Protein AF-A0A6A6R2A6-F1 (afdb_monomer_lite)

Radius of gyration: 14.44 Å; chains: 1; bounding box: 38×25×39 Å

InterPro domains:
  IPR010730 Heterokaryon incompatibility [PF06985] (29-88)

Secondary structure (DSSP, 8-state):
---------S-TTSSPP------S----EEEE-----S--TTTS--HHHHHHHHH---GGGS-HHHHHHHHHHHHTT-SEEEEGGG---

Sequence (89 aa):
MARSMRCWPRDLHAEPPRLIITSASEKRYAALSHCWGELPAHSTTTVTNFEERLTSIDFDTLPANFRDAIEATRKTGLEYLWIDALCLI

Organism: NCBI:txid390894

pLDDT: mean 71.76, std 14.68, range [32.97, 88.25]

Structure (mmCIF, N/CA/C/O backbone):
data_AF-A0A6A6R2A6-F1
#
_entry.id   AF-A0A6A6R2A6-F1
#
loop_
_atom_site.group_PDB
_atom_site.id
_atom_site.type_symbol
_atom_site.label_atom_id
_atom_site.label_alt_id
_atom_site.label_comp_id
_atom_site.label_asym_id
_atom_site.label_entity_id
_atom_site.label_seq_id
_atom_site.pdbx_PDB_ins_code
_atom_site.Cartn_x
_atom_site.Cartn_y
_atom_site.Cartn_z
_atom_site.occupancy
_atom_site.B_iso_or_equiv
_atom_site.auth_seq_id
_atom_site.auth_comp_id
_atom_site.auth_asym_id
_atom_site.auth_atom_id
_atom_site.pdbx_PDB_model_num
ATOM 1 N N . MET A 1 1 ? -25.545 7.026 28.390 1.00 38.53 1 MET A N 1
ATOM 2 C CA . MET A 1 1 ? -25.096 5.794 27.703 1.00 38.53 1 MET A CA 1
ATOM 3 C C . MET A 1 1 ? -24.473 6.222 26.381 1.00 38.53 1 MET A C 1
ATOM 5 O O . MET A 1 1 ? -25.178 6.767 25.542 1.00 38.53 1 MET A O 1
ATOM 9 N N . ALA A 1 2 ? -23.141 6.187 26.287 1.00 32.97 2 ALA A N 1
ATOM 10 C CA . ALA A 1 2 ? -22.389 6.905 25.259 1.00 32.97 2 ALA A CA 1
ATOM 11 C C . ALA A 1 2 ? -22.455 6.216 23.888 1.00 32.97 2 ALA A C 1
ATOM 13 O O . ALA A 1 2 ? -22.287 5.006 23.761 1.00 32.97 2 ALA A O 1
ATOM 14 N N . ARG A 1 3 ? -22.710 7.049 22.879 1.00 45.84 3 ARG A N 1
ATOM 15 C CA . ARG A 1 3 ? -22.753 6.768 21.445 1.00 45.84 3 ARG A CA 1
ATOM 16 C C . ARG A 1 3 ? -21.420 6.201 20.947 1.00 45.84 3 ARG A C 1
ATOM 18 O O . ARG A 1 3 ? -20.384 6.807 21.187 1.00 45.84 3 ARG A O 1
ATOM 25 N N . SER A 1 4 ? -21.465 5.146 20.141 1.00 35.78 4 SER A N 1
ATOM 26 C CA . SER A 1 4 ? -20.536 4.988 19.014 1.00 35.78 4 SER A CA 1
ATOM 27 C C . SER A 1 4 ? -21.128 4.004 18.009 1.00 35.78 4 SER A C 1
ATOM 29 O O . SER A 1 4 ? -20.707 2.858 17.884 1.00 35.78 4 SER A O 1
ATOM 31 N N . MET A 1 5 ? -22.163 4.454 17.299 1.00 36.25 5 MET A N 1
ATOM 32 C CA . MET A 1 5 ? -22.483 3.872 16.002 1.00 36.25 5 MET A CA 1
ATOM 33 C C . MET A 1 5 ? -21.435 4.451 15.054 1.00 36.25 5 MET A C 1
ATOM 35 O O . MET A 1 5 ? -21.599 5.552 14.532 1.00 36.25 5 MET A O 1
ATOM 39 N N . ARG A 1 6 ? -20.299 3.763 14.904 1.00 42.84 6 ARG A N 1
ATOM 40 C CA . ARG A 1 6 ? -19.419 4.014 13.763 1.00 42.84 6 ARG A CA 1
ATOM 41 C C . ARG A 1 6 ? -20.158 3.495 12.538 1.00 42.84 6 ARG A C 1
ATOM 43 O O . ARG A 1 6 ? -19.976 2.353 12.131 1.00 42.84 6 ARG A O 1
ATOM 50 N N . CYS A 1 7 ? -21.043 4.330 11.996 1.00 35.22 7 CYS A N 1
ATOM 51 C CA . CYS A 1 7 ? -21.438 4.252 10.601 1.00 35.22 7 CYS A CA 1
ATOM 52 C C . CYS A 1 7 ? -20.168 4.527 9.805 1.00 35.22 7 CYS A C 1
ATOM 54 O O . CYS A 1 7 ? -19.873 5.664 9.454 1.00 35.22 7 CYS A O 1
ATOM 56 N N . TRP A 1 8 ? -19.363 3.490 9.614 1.00 43.72 8 TRP A N 1
ATOM 57 C CA . TRP A 1 8 ? -18.393 3.511 8.548 1.00 43.72 8 TRP A CA 1
ATOM 58 C C . TRP A 1 8 ? -19.162 3.795 7.256 1.00 43.72 8 TRP A C 1
ATOM 60 O O . TRP A 1 8 ? -20.204 3.158 7.044 1.00 43.72 8 TRP A O 1
ATOM 70 N N . PRO A 1 9 ? -18.730 4.759 6.424 1.00 47.19 9 PRO A N 1
ATOM 71 C CA . PRO A 1 9 ? -19.254 4.839 5.074 1.00 47.19 9 PRO A CA 1
ATOM 72 C C . PRO A 1 9 ? -19.099 3.442 4.475 1.00 47.19 9 PRO A C 1
ATOM 74 O O . PRO A 1 9 ? -18.044 2.817 4.579 1.00 47.19 9 PRO A O 1
ATOM 77 N N . ARG A 1 10 ? -20.195 2.910 3.933 1.00 50.25 10 ARG A N 1
ATOM 78 C CA . ARG A 1 10 ? -20.267 1.549 3.379 1.00 50.25 10 ARG A CA 1
ATOM 79 C C . ARG A 1 10 ? -19.319 1.369 2.179 1.00 50.25 10 ARG A C 1
ATOM 81 O O . ARG A 1 10 ? -19.141 0.258 1.697 1.00 50.25 10 ARG A O 1
ATOM 88 N N . ASP A 1 11 ? -18.658 2.449 1.779 1.00 51.38 11 ASP A N 1
ATOM 89 C CA . ASP A 1 11 ? -17.755 2.569 0.655 1.00 51.38 11 ASP A CA 1
ATOM 90 C C . ASP A 1 11 ? -16.311 2.802 1.127 1.00 51.38 11 ASP A C 1
ATOM 92 O O . ASP A 1 11 ? -15.681 3.808 0.817 1.00 51.38 11 ASP A O 1
ATOM 96 N N . LEU A 1 12 ? -15.727 1.809 1.804 1.00 53.81 12 LEU A N 1
ATOM 97 C CA . LEU A 1 12 ? -14.260 1.664 1.918 1.00 53.81 12 LEU A CA 1
ATOM 98 C C . LEU A 1 12 ? -13.564 1.583 0.537 1.00 53.81 12 LEU A C 1
ATOM 100 O O . LEU A 1 12 ? -12.338 1.612 0.446 1.00 53.81 12 LEU A O 1
ATOM 104 N N . HIS A 1 13 ? -14.353 1.467 -0.533 1.00 54.88 13 HIS A N 1
ATOM 105 C CA . HIS A 1 13 ? -13.936 1.407 -1.927 1.00 54.88 13 HIS A CA 1
ATOM 106 C C . HIS A 1 13 ? -13.845 2.778 -2.620 1.00 54.88 13 HIS A C 1
ATOM 108 O O . HIS A 1 13 ? -13.323 2.825 -3.728 1.00 54.88 13 HIS A O 1
ATOM 114 N N . ALA A 1 14 ? -14.341 3.868 -2.017 1.00 59.69 14 ALA A N 1
ATOM 115 C CA . ALA A 1 14 ? -14.449 5.156 -2.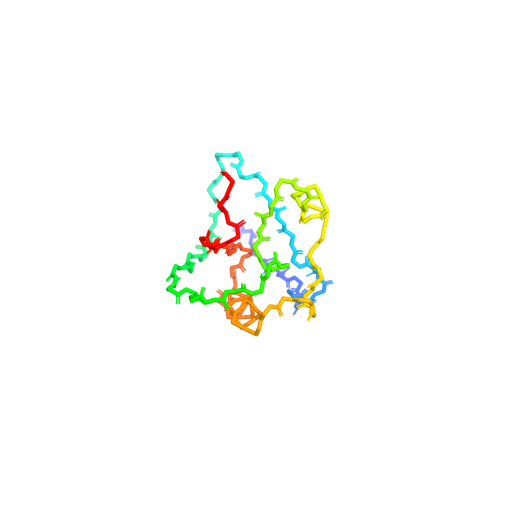713 1.00 59.69 14 ALA A CA 1
ATOM 116 C C . ALA A 1 14 ? -13.143 5.963 -2.752 1.00 59.69 14 ALA A C 1
ATOM 118 O O . ALA A 1 14 ? -12.968 6.785 -3.649 1.00 59.69 14 ALA A O 1
ATOM 119 N N . GLU A 1 15 ? -12.226 5.742 -1.806 1.00 71.25 15 GLU A N 1
ATOM 120 C CA . GLU A 1 15 ? -10.967 6.487 -1.767 1.00 71.25 15 GLU A CA 1
ATOM 121 C C . GLU A 1 15 ? -9.814 5.669 -2.368 1.00 71.25 15 GLU A C 1
ATOM 123 O O . GLU A 1 15 ? -9.640 4.488 -2.022 1.00 71.25 15 GLU A O 1
ATOM 128 N N . PRO A 1 16 ? -9.011 6.268 -3.270 1.00 80.31 16 PRO A N 1
ATOM 129 C CA . PRO A 1 16 ? -7.817 5.615 -3.780 1.00 80.31 16 PRO A CA 1
ATOM 130 C C . PRO A 1 16 ? -6.833 5.365 -2.625 1.00 80.31 16 PRO A C 1
ATOM 132 O O . PRO A 1 16 ? -6.730 6.189 -1.708 1.00 80.31 16 PRO A O 1
ATOM 135 N N . PRO A 1 17 ? -6.111 4.230 -2.629 1.00 83.38 17 PRO A N 1
ATOM 136 C CA . PRO A 1 17 ? -5.065 3.994 -1.642 1.00 83.38 17 PRO A CA 1
ATOM 137 C C . PRO A 1 17 ? -4.022 5.113 -1.715 1.00 83.38 17 PRO A C 1
ATOM 139 O O . PRO A 1 17 ? -3.753 5.643 -2.784 1.00 83.38 17 PRO A O 1
ATOM 142 N N . ARG A 1 18 ? -3.418 5.481 -0.587 1.00 84.88 18 ARG A N 1
ATOM 143 C CA . ARG A 1 18 ? -2.328 6.464 -0.537 1.00 84.88 18 ARG A CA 1
ATOM 144 C C . ARG A 1 18 ? -1.360 6.127 0.583 1.00 84.88 18 ARG A C 1
ATOM 146 O O . ARG A 1 18 ? -1.749 5.510 1.577 1.00 84.88 18 ARG A O 1
ATOM 153 N N . LEU A 1 19 ? -0.112 6.551 0.437 1.00 82.88 19 LEU A N 1
ATOM 154 C CA . LEU A 1 19 ? 0.868 6.487 1.508 1.00 82.88 19 LEU A CA 1
ATOM 155 C C . LEU A 1 19 ? 0.511 7.499 2.591 1.00 82.88 19 LEU A C 1
ATOM 157 O O . LEU A 1 19 ? 0.076 8.618 2.324 1.00 82.88 19 LEU A O 1
ATOM 161 N N . ILE A 1 20 ? 0.731 7.094 3.835 1.00 79.44 20 ILE A N 1
ATOM 162 C CA . ILE A 1 20 ? 0.639 7.980 4.984 1.00 79.44 20 ILE A CA 1
ATOM 163 C C . ILE A 1 20 ? 1.945 7.917 5.761 1.00 79.44 20 ILE A C 1
ATOM 165 O O . ILE A 1 20 ? 2.490 6.842 6.003 1.00 79.44 20 ILE A O 1
ATOM 169 N N . ILE A 1 21 ? 2.432 9.076 6.191 1.00 77.69 21 ILE A N 1
ATOM 170 C CA . ILE A 1 21 ? 3.547 9.142 7.131 1.00 77.69 21 ILE A CA 1
ATOM 171 C C . ILE A 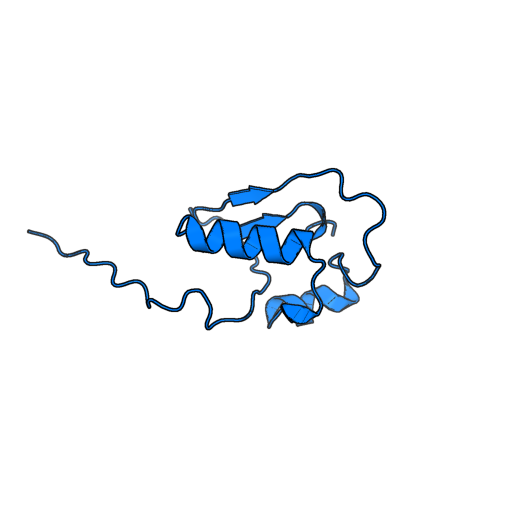1 21 ? 2.943 9.017 8.526 1.00 77.69 21 ILE A C 1
ATOM 173 O O . ILE A 1 21 ? 2.234 9.907 9.000 1.00 77.69 21 ILE A O 1
ATOM 177 N N . THR A 1 22 ? 3.161 7.879 9.180 1.00 69.25 22 THR A N 1
ATOM 178 C CA . THR A 1 22 ? 2.649 7.659 10.533 1.00 69.25 22 THR A CA 1
ATOM 179 C C . THR A 1 22 ? 3.553 8.345 11.552 1.00 69.25 22 THR A C 1
ATOM 181 O O . THR A 1 22 ? 4.599 7.817 11.919 1.00 69.25 22 THR A O 1
ATOM 184 N N . SER A 1 23 ? 3.136 9.500 12.068 1.00 62.41 23 SER A N 1
ATOM 185 C CA . SER A 1 23 ? 3.705 10.075 13.289 1.00 62.41 23 SER A CA 1
ATOM 186 C C . SER A 1 23 ? 3.007 9.454 14.506 1.00 62.41 23 SER A C 1
ATOM 188 O O . SER A 1 23 ? 1.872 9.821 14.805 1.00 62.41 23 SER A O 1
ATOM 190 N N . ALA A 1 24 ? 3.644 8.473 15.154 1.00 58.53 24 ALA A N 1
ATOM 191 C CA . ALA A 1 24 ? 3.367 8.000 16.523 1.00 58.53 24 ALA A CA 1
ATOM 192 C C . ALA A 1 24 ? 1.884 7.837 16.959 1.00 58.53 24 ALA A C 1
ATOM 194 O O . ALA A 1 24 ? 1.561 8.051 18.125 1.00 58.53 24 ALA A O 1
ATOM 195 N N . SER A 1 25 ? 0.967 7.471 16.058 1.00 59.50 25 SER A N 1
ATOM 196 C CA . SER A 1 25 ? -0.454 7.274 16.386 1.00 59.50 25 SER A CA 1
ATOM 197 C C . SER A 1 25 ? -0.805 5.789 16.441 1.00 59.50 25 SER A C 1
ATOM 199 O O . SER A 1 25 ? -0.349 5.013 15.603 1.00 59.50 25 SER A O 1
ATOM 201 N N . GLU A 1 26 ? -1.640 5.399 17.412 1.00 65.44 26 GLU A N 1
ATOM 202 C CA . GLU A 1 26 ? -2.194 4.044 17.581 1.00 65.44 26 GLU A CA 1
ATOM 203 C C . GLU A 1 26 ? -3.222 3.711 16.484 1.00 65.44 26 GLU A C 1
ATOM 205 O O . GLU A 1 26 ? -4.412 3.498 16.728 1.00 65.44 26 GLU A O 1
ATOM 210 N N . LYS A 1 27 ? -2.779 3.702 15.228 1.00 77.12 27 LYS A N 1
ATOM 211 C CA . LYS A 1 27 ? -3.589 3.242 14.103 1.00 77.12 27 LYS A CA 1
ATOM 212 C C . LYS A 1 27 ? -3.515 1.723 14.033 1.00 77.12 27 LYS A C 1
ATOM 214 O O . LYS A 1 27 ? -2.434 1.145 14.074 1.00 77.12 27 LYS A O 1
ATOM 219 N N . ARG A 1 28 ? -4.669 1.067 13.917 1.00 82.12 28 ARG A N 1
ATOM 220 C CA . ARG A 1 28 ? -4.724 -0.380 13.679 1.00 82.12 28 ARG A CA 1
ATOM 221 C C . ARG A 1 28 ? -4.423 -0.639 12.213 1.00 82.12 28 ARG A C 1
ATOM 223 O O . ARG A 1 28 ? -5.153 -0.149 11.356 1.00 82.12 28 ARG A O 1
ATOM 230 N N . TYR A 1 29 ? -3.373 -1.402 11.947 1.00 83.56 29 TYR A N 1
ATOM 231 C CA . TYR A 1 29 ? -2.966 -1.766 10.598 1.00 83.56 29 TYR A CA 1
ATOM 232 C C . TYR A 1 29 ? -2.826 -3.280 10.460 1.00 83.56 29 TYR A C 1
ATOM 234 O O . TYR A 1 29 ? -2.555 -3.981 11.435 1.00 83.56 29 TYR A O 1
ATOM 242 N N . ALA A 1 30 ? -3.016 -3.775 9.242 1.00 85.62 30 ALA A N 1
ATOM 243 C CA . ALA A 1 30 ? -2.552 -5.096 8.849 1.00 85.62 30 ALA A CA 1
ATOM 244 C C . ALA A 1 30 ? -1.119 -4.969 8.326 1.00 85.62 30 ALA A C 1
ATOM 246 O O . ALA A 1 30 ? -0.803 -4.008 7.629 1.00 85.62 30 ALA A O 1
ATOM 247 N N . ALA A 1 31 ? -0.256 -5.926 8.653 1.00 85.25 31 ALA A N 1
ATOM 248 C CA . ALA A 1 31 ? 1.078 -6.021 8.078 1.00 85.25 31 ALA A CA 1
ATOM 249 C C . ALA A 1 31 ? 1.113 -7.192 7.100 1.00 85.25 31 ALA A C 1
ATOM 251 O O . ALA A 1 31 ? 0.750 -8.312 7.464 1.00 85.25 31 ALA A O 1
ATOM 252 N N . LEU A 1 32 ? 1.561 -6.930 5.877 1.00 84.06 32 LEU A N 1
ATOM 253 C CA . LEU A 1 32 ? 1.828 -7.945 4.876 1.00 84.06 32 LEU A CA 1
ATOM 254 C C . LEU A 1 32 ? 3.316 -7.916 4.542 1.00 84.06 32 LEU A C 1
ATOM 256 O O . LEU A 1 32 ? 3.810 -6.968 3.938 1.00 84.06 32 LEU A O 1
ATOM 260 N N . SER A 1 33 ? 4.009 -8.974 4.954 1.00 78.75 33 SER A N 1
ATOM 261 C CA . SER A 1 33 ? 5.384 -9.249 4.554 1.00 78.75 33 SER A CA 1
ATOM 262 C C . SER A 1 33 ? 5.395 -10.555 3.780 1.00 78.75 33 SER A C 1
ATOM 264 O O . SER A 1 33 ? 4.891 -11.577 4.251 1.00 78.75 33 SER A O 1
ATOM 266 N N . HIS A 1 34 ? 5.895 -10.498 2.554 1.00 74.81 34 HIS A N 1
ATOM 267 C CA . HIS A 1 34 ? 5.911 -11.624 1.635 1.00 74.81 34 HIS A CA 1
ATOM 268 C C . HIS A 1 34 ? 7.185 -11.557 0.791 1.00 74.81 34 HIS A C 1
ATOM 270 O O . HIS A 1 34 ? 7.680 -10.479 0.480 1.00 74.81 34 HIS A O 1
ATOM 276 N N . CYS A 1 35 ? 7.726 -12.701 0.374 1.00 73.06 35 CYS A N 1
ATOM 277 C CA . CYS A 1 35 ? 8.809 -12.713 -0.607 1.00 73.06 35 CYS A CA 1
ATOM 278 C C . CYS A 1 35 ? 8.222 -12.385 -1.984 1.00 73.06 35 CYS A C 1
ATOM 280 O O . CYS A 1 35 ? 7.743 -13.266 -2.693 1.00 73.06 35 CYS A O 1
ATOM 282 N N . TRP A 1 36 ? 8.199 -11.104 -2.346 1.00 73.56 36 TRP A N 1
ATOM 283 C CA . TRP A 1 36 ? 7.512 -10.617 -3.546 1.00 73.56 36 TRP A CA 1
ATOM 284 C C . TRP A 1 36 ? 8.144 -11.024 -4.884 1.00 73.56 36 TRP A C 1
ATOM 286 O O . TRP A 1 36 ? 7.524 -10.816 -5.924 1.00 73.56 36 TRP A O 1
ATOM 296 N N . GLY A 1 37 ? 9.339 -11.620 -4.868 1.00 74.25 37 GLY A N 1
ATOM 297 C CA . GLY A 1 37 ? 10.063 -11.994 -6.081 1.00 74.25 37 GLY A CA 1
ATOM 298 C C . GLY A 1 37 ? 10.414 -10.775 -6.938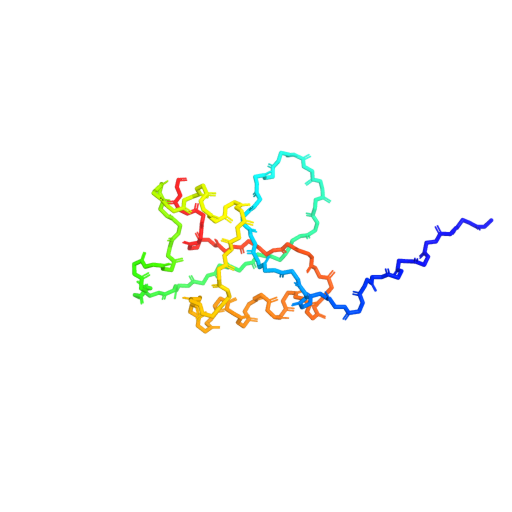 1.00 74.25 37 GLY A C 1
ATOM 299 O O . GLY A 1 37 ? 10.710 -9.701 -6.413 1.00 74.25 37 GLY A O 1
ATOM 300 N N . GLU A 1 38 ? 10.383 -10.945 -8.259 1.00 71.06 38 GLU A N 1
ATOM 301 C CA . GLU A 1 38 ? 10.562 -9.849 -9.213 1.00 71.06 38 GLU A CA 1
ATOM 302 C C . GLU A 1 38 ? 9.281 -9.013 -9.298 1.00 71.06 38 GLU A C 1
ATOM 304 O O . GLU A 1 38 ? 8.349 -9.320 -10.044 1.00 71.06 38 GLU A O 1
ATOM 309 N N . LEU A 1 39 ? 9.226 -7.942 -8.508 1.00 73.25 39 LEU A N 1
ATOM 310 C CA . LEU A 1 39 ? 8.195 -6.926 -8.662 1.00 73.25 39 LEU A CA 1
ATOM 311 C C . LEU A 1 39 ? 8.533 -5.998 -9.836 1.00 73.25 39 LEU A C 1
ATOM 313 O O . LEU A 1 39 ? 9.699 -5.637 -10.019 1.00 73.25 39 LEU A O 1
ATOM 317 N N . PRO A 1 40 ? 7.527 -5.538 -10.597 1.00 70.56 40 PRO A N 1
ATOM 318 C CA . PRO A 1 40 ? 7.732 -4.464 -11.554 1.00 70.56 40 PRO A CA 1
ATOM 319 C C . PRO A 1 40 ? 8.342 -3.225 -10.881 1.00 70.56 40 PRO A C 1
ATOM 321 O O . PRO A 1 40 ? 7.982 -2.873 -9.759 1.00 70.56 40 PRO A O 1
ATOM 324 N N . ALA A 1 41 ? 9.221 -2.509 -11.585 1.00 67.00 41 ALA A N 1
ATOM 325 C CA . ALA A 1 41 ? 9.905 -1.329 -11.036 1.00 67.00 41 ALA A CA 1
ATOM 326 C C . ALA A 1 41 ? 8.945 -0.212 -10.577 1.00 67.00 41 ALA A C 1
ATOM 328 O O . ALA A 1 41 ? 9.280 0.578 -9.703 1.00 67.00 41 ALA A O 1
ATOM 329 N N . HIS A 1 42 ? 7.738 -0.154 -11.147 1.00 67.06 42 HIS A N 1
ATOM 330 C CA . HIS A 1 42 ? 6.690 0.791 -10.755 1.00 67.06 42 HIS A CA 1
ATOM 331 C C . HIS A 1 42 ? 5.888 0.332 -9.533 1.00 67.06 42 HIS A C 1
ATOM 333 O O . HIS A 1 42 ? 5.004 1.050 -9.084 1.00 67.06 42 HIS A O 1
ATOM 339 N N . SER A 1 43 ? 6.127 -0.871 -9.015 1.00 66.19 43 SER A N 1
ATOM 340 C CA . SER A 1 43 ? 5.403 -1.414 -7.868 1.00 66.19 43 SER A CA 1
ATOM 341 C C . SER A 1 43 ? 6.047 -0.996 -6.552 1.00 66.19 43 SER A C 1
ATOM 343 O O . SER A 1 43 ? 5.330 -0.729 -5.594 1.00 66.19 43 SER A O 1
ATOM 345 N N . THR A 1 44 ? 7.367 -0.831 -6.508 1.00 68.88 44 THR A N 1
ATOM 346 C CA . THR A 1 44 ? 8.087 -0.345 -5.326 1.00 68.88 44 THR A CA 1
ATOM 347 C C . THR A 1 44 ? 7.974 1.174 -5.183 1.00 68.88 44 THR A C 1
ATOM 349 O O . THR A 1 44 ? 7.897 1.921 -6.163 1.00 68.88 44 THR A O 1
ATOM 352 N N . THR A 1 45 ? 7.917 1.648 -3.938 1.00 63.00 45 THR A N 1
ATOM 353 C CA . THR A 1 45 ? 7.985 3.087 -3.669 1.00 63.00 45 THR A CA 1
ATOM 354 C C . THR A 1 45 ? 9.443 3.515 -3.786 1.00 63.00 45 THR A C 1
ATOM 356 O O . THR A 1 45 ? 10.291 3.021 -3.050 1.00 63.00 45 THR A O 1
ATOM 359 N N . THR A 1 46 ? 9.739 4.413 -4.716 1.00 65.44 46 THR A N 1
ATOM 360 C CA . THR A 1 46 ? 11.054 5.035 -4.888 1.00 65.44 46 THR A CA 1
ATOM 361 C C . THR A 1 46 ? 10.979 6.492 -4.454 1.00 65.44 46 THR A C 1
ATOM 363 O O . THR A 1 46 ? 9.904 7.089 -4.432 1.00 65.44 46 THR A O 1
ATOM 366 N N . VAL A 1 47 ? 12.128 7.108 -4.162 1.00 63.97 47 VAL A N 1
ATOM 367 C CA . VAL A 1 47 ? 12.212 8.537 -3.791 1.00 63.97 47 VAL A CA 1
ATOM 368 C C . VAL A 1 47 ? 11.475 9.431 -4.798 1.00 63.97 47 VAL A C 1
ATOM 370 O O . VAL A 1 47 ? 10.823 10.394 -4.416 1.00 63.97 47 VAL A O 1
ATOM 373 N N . THR A 1 48 ? 11.522 9.07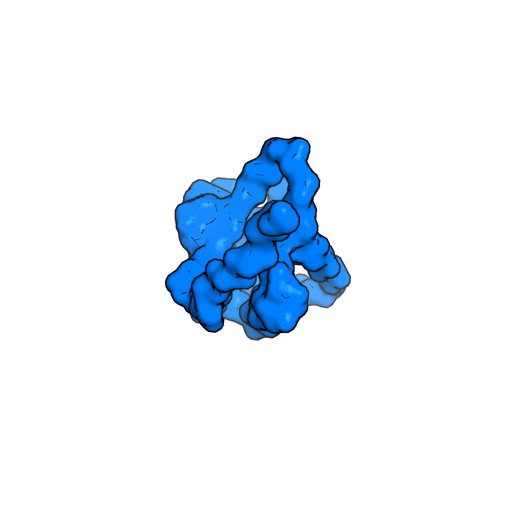0 -6.081 1.00 65.50 48 THR A N 1
ATOM 374 C CA . THR A 1 48 ? 10.874 9.802 -7.175 1.00 65.50 48 THR A CA 1
ATOM 375 C C . THR A 1 48 ? 9.350 9.707 -7.192 1.00 65.50 48 THR A C 1
ATOM 377 O O . THR A 1 48 ? 8.716 10.620 -7.700 1.00 65.50 48 THR A O 1
ATOM 380 N N . ASN A 1 49 ? 8.756 8.635 -6.657 1.00 69.44 49 ASN A N 1
ATOM 381 C CA . ASN A 1 49 ? 7.302 8.435 -6.646 1.00 69.44 49 ASN A CA 1
ATOM 382 C C . ASN A 1 49 ? 6.688 8.578 -5.240 1.00 69.44 49 ASN A C 1
ATOM 384 O O . ASN A 1 49 ? 5.477 8.461 -5.075 1.00 69.44 49 ASN A O 1
ATOM 388 N N . PHE A 1 50 ? 7.507 8.871 -4.225 1.00 72.50 50 PHE A N 1
ATOM 389 C CA . PHE A 1 50 ? 7.072 9.026 -2.840 1.00 72.50 50 PHE A CA 1
ATOM 390 C C . PHE A 1 50 ? 6.038 10.150 -2.672 1.00 72.50 50 PHE A C 1
ATOM 392 O O . PHE A 1 50 ? 4.975 9.917 -2.100 1.00 72.50 50 PHE A O 1
ATOM 399 N N . GLU A 1 51 ? 6.308 11.344 -3.213 1.00 74.12 51 GLU A N 1
ATOM 400 C CA . GLU A 1 51 ? 5.401 12.499 -3.101 1.00 74.12 51 GLU A CA 1
ATOM 401 C C . GLU A 1 51 ? 4.063 12.271 -3.819 1.00 74.12 51 GLU A C 1
ATOM 403 O O . GLU A 1 51 ? 2.999 12.596 -3.287 1.00 74.12 51 GLU A O 1
ATOM 408 N N . GLU A 1 52 ? 4.091 11.640 -4.994 1.00 77.50 52 GLU A N 1
ATOM 409 C CA . GLU A 1 52 ? 2.879 11.296 -5.745 1.00 77.50 52 GLU A CA 1
ATOM 410 C C . GLU A 1 52 ? 2.022 10.296 -4.965 1.00 77.50 52 GLU A C 1
ATOM 412 O O . GLU A 1 52 ? 0.818 10.491 -4.784 1.00 77.50 52 GLU A O 1
ATOM 417 N N . ARG A 1 53 ? 2.660 9.264 -4.403 1.00 78.81 53 ARG A N 1
ATOM 418 C CA . ARG A 1 53 ? 1.980 8.217 -3.639 1.00 78.81 53 ARG A CA 1
ATOM 419 C C . ARG A 1 53 ? 1.430 8.703 -2.298 1.00 78.81 53 ARG A C 1
ATOM 421 O O . ARG A 1 53 ? 0.488 8.090 -1.801 1.00 78.81 53 ARG A O 1
ATOM 428 N N . LEU A 1 54 ? 1.955 9.788 -1.717 1.00 78.75 54 LEU A N 1
ATOM 429 C CA . LEU A 1 54 ? 1.340 10.467 -0.561 1.00 78.75 54 LEU A CA 1
ATOM 430 C C . LEU A 1 54 ? -0.009 11.116 -0.915 1.00 78.75 54 LEU A C 1
ATOM 432 O O . LEU A 1 54 ? -0.883 11.244 -0.052 1.00 78.75 54 LEU A O 1
ATOM 436 N N . THR A 1 55 ? -0.181 11.512 -2.178 1.00 80.19 55 THR A N 1
ATOM 437 C CA . THR A 1 55 ? -1.426 12.099 -2.687 1.00 80.19 55 THR A CA 1
ATOM 438 C C . THR A 1 55 ? -2.433 11.003 -3.019 1.00 80.19 55 THR A C 1
ATOM 440 O O . THR A 1 55 ? -3.524 10.969 -2.450 1.00 80.19 55 THR A O 1
ATOM 443 N N . SER A 1 56 ? -2.047 10.077 -3.898 1.00 80.06 56 SER A N 1
ATOM 444 C CA . SER A 1 56 ? -2.859 8.931 -4.307 1.00 80.06 56 SER A CA 1
ATOM 445 C C . SER A 1 56 ? -2.005 7.896 -5.029 1.00 80.06 56 SER A C 1
ATOM 447 O O . SER A 1 56 ? -1.100 8.238 -5.783 1.00 80.06 56 SER A O 1
ATOM 449 N N . ILE A 1 57 ? -2.341 6.628 -4.857 1.00 83.06 57 ILE A N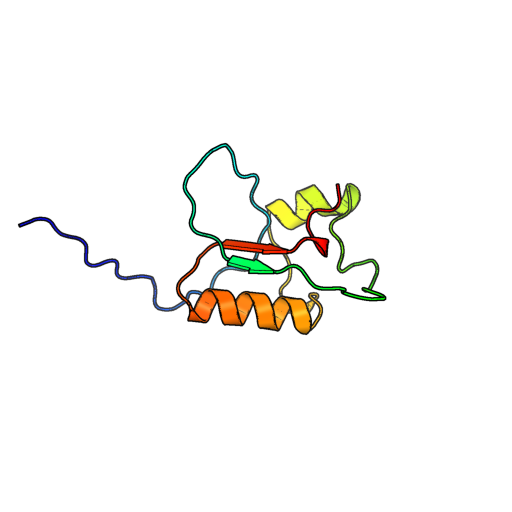 1
ATOM 450 C CA . ILE A 1 57 ? -1.829 5.505 -5.627 1.00 83.06 57 ILE A CA 1
ATOM 451 C C . ILE A 1 57 ? -2.965 5.038 -6.529 1.00 83.06 57 ILE A C 1
ATOM 453 O O . ILE A 1 57 ? -4.062 4.734 -6.055 1.00 83.06 57 ILE A O 1
ATOM 457 N N . ASP A 1 58 ? -2.693 4.961 -7.826 1.00 82.81 58 ASP A N 1
ATOM 458 C CA . ASP A 1 58 ? -3.642 4.386 -8.766 1.00 82.81 58 ASP A CA 1
ATOM 459 C C . ASP A 1 58 ? -3.755 2.876 -8.512 1.00 82.81 58 ASP A C 1
ATOM 461 O O . ASP A 1 58 ? -2.803 2.114 -8.707 1.00 82.81 58 ASP A O 1
ATOM 465 N N . PHE A 1 59 ? -4.928 2.453 -8.042 1.00 82.12 59 PHE A N 1
ATOM 466 C CA . PHE A 1 59 ? -5.212 1.069 -7.686 1.00 82.12 59 PHE A CA 1
ATOM 467 C C . PHE A 1 59 ? -5.035 0.115 -8.874 1.00 82.12 59 PHE A C 1
ATOM 469 O O . PHE A 1 59 ? -4.551 -1.000 -8.684 1.00 82.12 59 PHE A O 1
ATOM 476 N N . ASP A 1 60 ? -5.358 0.543 -10.095 1.00 81.81 60 ASP A N 1
ATOM 477 C CA . ASP A 1 60 ? -5.282 -0.310 -11.284 1.00 81.81 60 ASP A CA 1
ATOM 478 C C . ASP A 1 60 ? -3.837 -0.541 -11.745 1.00 81.81 60 ASP A C 1
ATOM 480 O O . ASP A 1 60 ? -3.526 -1.582 -12.332 1.00 81.81 60 ASP A O 1
ATOM 484 N N . THR A 1 61 ? -2.927 0.373 -11.398 1.00 81.62 61 THR A N 1
ATOM 485 C CA . THR A 1 61 ? -1.483 0.233 -11.665 1.00 81.62 61 THR A CA 1
ATOM 486 C C . THR A 1 61 ? -0.773 -0.697 -10.686 1.00 81.62 61 THR A C 1
ATOM 488 O O . THR A 1 61 ? 0.360 -1.114 -10.934 1.00 81.62 61 THR A O 1
ATOM 491 N N . LEU A 1 62 ? -1.419 -1.037 -9.566 1.00 82.31 62 LEU A N 1
ATOM 492 C CA . LEU A 1 62 ? -0.829 -1.925 -8.580 1.00 82.31 62 LEU A CA 1
ATOM 493 C C . LEU A 1 62 ? -0.811 -3.372 -9.087 1.00 82.31 62 LEU A C 1
ATOM 495 O O . LEU A 1 62 ? -1.775 -3.839 -9.700 1.00 82.31 62 LEU A O 1
ATOM 499 N N . PRO A 1 63 ? 0.244 -4.136 -8.768 1.00 83.94 63 PRO A N 1
ATOM 500 C CA . PRO A 1 63 ? 0.233 -5.579 -8.933 1.00 83.94 63 PRO A CA 1
ATOM 501 C C . PRO A 1 63 ? -0.983 -6.235 -8.273 1.00 83.94 63 PRO A C 1
ATOM 503 O O . PRO A 1 63 ? -1.477 -5.781 -7.238 1.00 83.94 63 PRO A O 1
ATOM 506 N N . ALA A 1 64 ? -1.431 -7.354 -8.845 1.00 84.69 64 ALA A N 1
ATOM 507 C CA . ALA A 1 64 ? -2.593 -8.090 -8.347 1.00 84.69 64 ALA A CA 1
ATOM 508 C C . ALA A 1 64 ? -2.473 -8.446 -6.856 1.00 84.69 64 ALA A C 1
ATOM 510 O O . ALA A 1 64 ? -3.415 -8.246 -6.101 1.00 84.69 64 ALA A O 1
ATOM 511 N N . ASN A 1 65 ? -1.285 -8.856 -6.413 1.00 84.75 65 ASN A N 1
ATOM 512 C CA . ASN A 1 65 ? -1.028 -9.206 -5.019 1.00 84.75 65 ASN A CA 1
ATOM 513 C C . ASN A 1 65 ? -1.220 -8.023 -4.040 1.00 84.75 65 ASN A C 1
ATOM 515 O O . ASN A 1 65 ? -1.701 -8.222 -2.927 1.00 84.75 65 ASN A O 1
ATOM 519 N N . PHE A 1 66 ? -0.905 -6.788 -4.444 1.00 86.62 66 PHE A N 1
ATOM 520 C CA . PHE A 1 66 ? -1.140 -5.588 -3.638 1.00 86.62 66 PHE A CA 1
ATOM 521 C C . PHE A 1 66 ? -2.618 -5.210 -3.639 1.00 86.62 66 PHE A C 1
ATOM 523 O O . PHE A 1 66 ? -3.155 -4.855 -2.590 1.00 86.62 66 PHE A O 1
ATOM 530 N N . ARG A 1 67 ? -3.296 -5.331 -4.787 1.00 86.75 67 ARG A N 1
ATOM 531 C CA . ARG A 1 67 ? -4.749 -5.121 -4.876 1.00 86.75 67 ARG A CA 1
ATOM 532 C C . ARG A 1 67 ? -5.509 -6.080 -3.967 1.00 86.75 67 ARG A C 1
ATOM 534 O O . ARG A 1 67 ? -6.334 -5.630 -3.174 1.00 86.75 67 ARG A O 1
ATOM 541 N N . ASP A 1 68 ? -5.163 -7.364 -4.017 1.00 87.25 68 ASP A N 1
ATOM 542 C CA . ASP A 1 68 ? -5.760 -8.404 -3.179 1.00 87.25 68 ASP A CA 1
ATOM 543 C C . ASP A 1 68 ? -5.527 -8.114 -1.692 1.00 87.25 68 ASP A C 1
ATOM 545 O O . ASP A 1 68 ? -6.444 -8.226 -0.878 1.00 87.25 68 ASP A O 1
ATOM 549 N N . ALA A 1 69 ? -4.319 -7.674 -1.328 1.00 88.25 69 ALA A N 1
ATOM 550 C CA . ALA A 1 69 ? -3.986 -7.303 0.042 1.00 88.25 69 ALA A CA 1
ATOM 551 C C . ALA A 1 69 ? -4.793 -6.095 0.546 1.00 88.25 69 ALA A C 1
ATOM 553 O O . ALA A 1 69 ? -5.298 -6.106 1.675 1.00 88.25 69 ALA A O 1
ATOM 554 N N . ILE A 1 70 ? -4.941 -5.060 -0.285 1.00 86.94 70 ILE A N 1
ATOM 555 C CA . ILE A 1 70 ? -5.754 -3.877 0.023 1.00 86.94 70 ILE A CA 1
ATOM 556 C C . ILE A 1 70 ? -7.217 -4.287 0.198 1.00 86.94 70 ILE A C 1
ATOM 558 O O . ILE A 1 70 ? -7.851 -3.899 1.178 1.00 86.94 70 ILE A O 1
ATOM 562 N N . GLU A 1 71 ? -7.756 -5.102 -0.707 1.00 87.31 71 GLU A N 1
ATOM 563 C CA . GLU A 1 71 ? -9.141 -5.560 -0.629 1.00 87.31 71 GLU A CA 1
ATOM 564 C C . GLU A 1 71 ? -9.384 -6.448 0.600 1.00 87.31 71 GLU A C 1
ATOM 566 O O . GLU A 1 71 ? -10.375 -6.264 1.310 1.00 87.31 71 GLU A O 1
ATOM 571 N N . ALA A 1 72 ? -8.462 -7.362 0.910 1.00 88.06 72 ALA A N 1
ATOM 572 C CA . ALA A 1 72 ? -8.516 -8.175 2.120 1.00 88.06 72 ALA A CA 1
ATOM 573 C C . ALA A 1 72 ? -8.506 -7.302 3.383 1.00 88.06 72 ALA A C 1
ATOM 575 O O . ALA A 1 72 ? -9.314 -7.514 4.284 1.00 88.06 72 ALA A O 1
ATOM 576 N N . THR A 1 73 ? -7.657 -6.273 3.425 1.00 88.00 73 THR A N 1
ATOM 577 C CA . THR A 1 73 ? -7.584 -5.330 4.554 1.00 88.00 73 THR A CA 1
ATOM 578 C C . THR A 1 73 ? -8.876 -4.524 4.707 1.00 88.00 73 THR A C 1
ATOM 580 O O . THR A 1 73 ? -9.392 -4.370 5.813 1.00 88.00 73 THR A O 1
ATOM 583 N N . ARG A 1 74 ? -9.472 -4.079 3.595 1.00 85.31 74 ARG A N 1
ATOM 584 C CA . ARG A 1 74 ? -10.780 -3.405 3.608 1.00 85.31 74 ARG A CA 1
ATOM 585 C C . ARG A 1 74 ? -11.876 -4.325 4.150 1.00 85.31 74 ARG A C 1
ATOM 587 O O . ARG A 1 74 ? -12.684 -3.898 4.971 1.00 85.31 74 ARG A O 1
ATOM 594 N N . LYS A 1 75 ? -11.875 -5.604 3.755 1.00 85.50 75 LYS A N 1
ATOM 595 C CA . LYS A 1 75 ? -12.841 -6.614 4.229 1.00 85.50 75 LYS A CA 1
ATOM 596 C C . LYS A 1 75 ? -12.713 -6.923 5.723 1.00 85.50 75 LYS A C 1
ATOM 598 O O . LYS A 1 75 ? -13.711 -7.285 6.340 1.00 85.50 75 LYS A O 1
ATOM 603 N N . THR A 1 76 ? -11.530 -6.761 6.321 1.00 82.88 76 THR A N 1
ATOM 604 C CA . THR A 1 76 ? -11.346 -6.912 7.777 1.00 82.88 76 THR A CA 1
ATOM 605 C C . THR A 1 76 ? -11.738 -5.663 8.573 1.00 82.88 76 THR A C 1
ATOM 607 O O . THR A 1 76 ? -11.748 -5.705 9.804 1.00 82.88 76 THR A O 1
ATOM 610 N N . GLY A 1 77 ? -12.106 -4.566 7.900 1.00 82.50 77 GLY A N 1
ATOM 611 C CA . GLY A 1 77 ? -12.471 -3.298 8.534 1.00 82.50 77 GLY A CA 1
ATOM 612 C C . GLY A 1 77 ? -11.269 -2.493 9.030 1.00 82.50 77 GLY A C 1
ATOM 613 O O . GLY A 1 77 ? -11.421 -1.641 9.907 1.00 82.50 77 GLY A O 1
ATOM 614 N N . LEU A 1 78 ? -10.074 -2.777 8.506 1.00 83.25 78 LEU A N 1
ATOM 615 C CA . LEU A 1 78 ? -8.864 -2.012 8.779 1.00 83.25 78 LEU A CA 1
ATOM 616 C C . LEU A 1 78 ? -8.671 -0.931 7.710 1.00 83.25 78 LEU A C 1
ATOM 618 O O . LEU A 1 78 ? -8.892 -1.148 6.522 1.00 83.25 78 LEU A O 1
ATOM 622 N N . GLU A 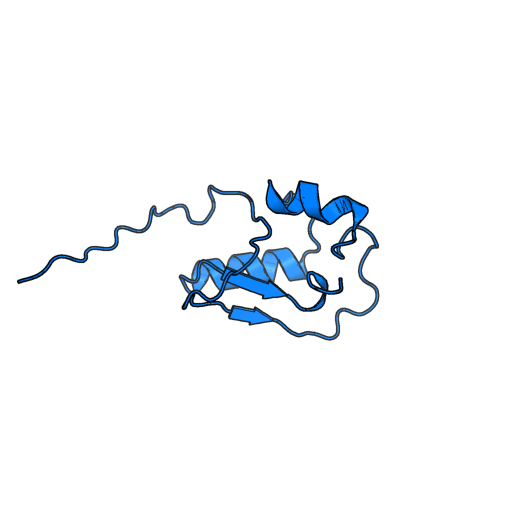1 79 ? -8.231 0.244 8.150 1.00 82.00 79 GLU A N 1
ATOM 623 C CA . GLU A 1 79 ? -7.977 1.412 7.287 1.00 82.00 79 GLU A CA 1
ATOM 624 C C . GLU A 1 79 ? -6.553 1.434 6.737 1.00 82.00 79 GLU A C 1
ATOM 626 O O . GLU A 1 79 ? -6.256 2.161 5.792 1.00 82.00 79 GLU A O 1
ATOM 631 N N . TYR A 1 80 ? -5.657 0.670 7.359 1.00 83.38 80 TYR A N 1
ATOM 632 C CA . TYR A 1 80 ? -4.226 0.787 7.148 1.00 83.38 80 TYR A CA 1
ATOM 633 C C . TYR A 1 80 ? -3.631 -0.579 6.835 1.00 83.38 80 TYR A C 1
ATOM 635 O O . TYR A 1 80 ? -3.857 -1.557 7.551 1.00 83.38 80 TYR A O 1
ATOM 643 N N . LEU A 1 81 ? -2.846 -0.621 5.766 1.00 85.94 81 LEU A N 1
ATOM 644 C CA . LEU A 1 81 ? -2.072 -1.775 5.348 1.00 85.94 81 LEU A CA 1
ATOM 645 C C . LEU A 1 81 ? -0.613 -1.345 5.234 1.00 85.94 81 LEU A C 1
ATOM 647 O O . LEU A 1 81 ? -0.300 -0.363 4.563 1.00 85.94 81 LEU A O 1
ATOM 651 N N . TRP A 1 82 ? 0.266 -2.091 5.885 1.00 85.00 82 TRP A N 1
ATOM 652 C CA . TRP A 1 82 ? 1.704 -1.972 5.732 1.00 85.00 82 TRP A CA 1
ATOM 653 C C . TRP A 1 82 ? 2.197 -3.079 4.799 1.00 85.00 82 TRP A C 1
ATOM 655 O O . TRP A 1 82 ? 1.944 -4.255 5.060 1.00 85.00 82 TRP A O 1
ATOM 665 N N . ILE A 1 83 ? 2.877 -2.698 3.716 1.00 82.06 83 ILE A N 1
ATOM 666 C CA . ILE A 1 83 ? 3.524 -3.612 2.768 1.00 82.06 83 ILE A CA 1
ATOM 667 C C . ILE A 1 83 ? 5.016 -3.292 2.788 1.00 82.06 83 ILE A C 1
ATOM 669 O O . ILE A 1 83 ? 5.414 -2.186 2.422 1.00 82.06 83 ILE A O 1
ATOM 673 N N . ASP A 1 84 ? 5.838 -4.260 3.178 1.00 75.81 84 ASP A N 1
ATOM 674 C CA . ASP A 1 84 ? 7.299 -4.123 3.241 1.00 75.81 84 ASP A CA 1
ATOM 675 C C . ASP A 1 84 ? 7.918 -3.695 1.899 1.00 75.81 84 ASP A C 1
ATOM 677 O O . ASP A 1 84 ? 8.749 -2.791 1.871 1.00 75.81 84 ASP A O 1
ATOM 681 N N . ALA A 1 85 ? 7.451 -4.237 0.769 1.00 70.00 85 ALA A N 1
ATOM 682 C CA . ALA A 1 85 ? 7.916 -3.829 -0.564 1.00 70.00 85 ALA A CA 1
ATOM 683 C C . ALA A 1 85 ? 7.574 -2.378 -0.953 1.00 70.00 85 ALA A C 1
ATOM 685 O O . ALA A 1 85 ? 8.210 -1.814 -1.846 1.00 70.00 85 ALA A O 1
ATOM 686 N N . LEU A 1 86 ? 6.581 -1.759 -0.305 1.00 66.31 86 LEU A N 1
ATOM 687 C CA . LEU A 1 86 ? 6.218 -0.356 -0.521 1.00 66.31 86 LEU A CA 1
ATOM 688 C C . LEU A 1 86 ? 6.976 0.598 0.410 1.00 66.31 86 LEU A C 1
ATOM 690 O O . LEU A 1 86 ? 6.873 1.810 0.227 1.00 66.31 86 LEU A O 1
ATOM 694 N N . CYS A 1 87 ? 7.726 0.084 1.386 1.00 56.47 87 CYS A N 1
ATOM 695 C CA . CYS A 1 87 ? 8.376 0.871 2.436 1.00 56.47 87 CYS A CA 1
ATOM 696 C C . CYS A 1 87 ? 9.917 0.795 2.408 1.00 56.47 87 CYS A C 1
ATOM 698 O O . CYS A 1 87 ? 10.551 1.076 3.418 1.00 56.47 87 CYS A O 1
ATOM 700 N N . LEU A 1 88 ? 10.525 0.436 1.272 1.00 57.31 88 LEU A N 1
ATOM 701 C CA . LEU A 1 88 ? 11.984 0.332 1.089 1.00 57.31 88 LEU A CA 1
ATOM 702 C C . LEU A 1 88 ? 12.652 1.673 0.702 1.00 57.31 88 LEU A C 1
ATOM 704 O O . LEU A 1 88 ? 13.369 1.733 -0.298 1.00 57.31 88 LEU A O 1
ATOM 708 N N . ILE A 1 89 ? 12.421 2.743 1.471 1.00 47.81 89 ILE A N 1
ATOM 709 C CA . ILE A 1 89 ? 13.253 3.965 1.417 1.00 47.81 89 ILE A CA 1
ATOM 710 C C . ILE A 1 89 ? 14.062 4.067 2.705 1.00 47.81 89 ILE A C 1
ATOM 712 O O . ILE A 1 89 ? 13.446 3.921 3.784 1.00 47.81 89 ILE A O 1
#

Foldseek 3Di:
DDDDPPPDPPPPPPAAQADDDDDPDPADEAEDEDPPDDDDPVQEADPVCNVVRNVHDDLVPHDPVVNVQSVVCVVVVGNYYHYPRHPPD